Protein AF-A0A1W9JEZ3-F1 (afdb_monomer)

Radius of gyration: 11.89 Å; Cα contacts (8 Å, |Δi|>4): 50; chains: 1; bounding box: 34×20×33 Å

pLDDT: mean 90.51, std 11.89, range [43.5, 97.25]

Mean predicted aligned error: 4.09 Å

Secondary structure (DSSP, 8-state):
-----------S---B-TTT-BBTTT--BHHHHHHTTT--HHHHHHHHHHHHHHHHHH--

Solvent-accessible surface area (backbone atoms only — not comparable to full-atom values): 3787 Å² total; per-residue (Å²): 138,80,75,75,80,78,76,74,72,68,74,84,53,90,46,73,36,87,88,79,55,25,24,76,52,41,47,39,39,70,65,58,63,72,44,53,86,78,49,51,73,67,56,50,51,50,51,53,52,53,20,53,54,52,50,56,69,75,74,114

Sequence (60 aa):
MSDLDIQSPCIGVCSMDDLTGLCQGCYRTLEEIQQWWDLDSHQKKQVIHQVAEREAQLFD

Structure (mmCIF, N/CA/C/O backbone):
data_AF-A0A1W9JEZ3-F1
#
_entry.id   AF-A0A1W9JEZ3-F1
#
loop_
_atom_site.group_PDB
_atom_site.id
_atom_site.type_symbol
_atom_site.label_atom_id
_atom_site.label_alt_id
_atom_site.label_comp_id
_atom_site.label_asym_id
_atom_site.label_entity_id
_atom_site.label_seq_id
_atom_site.pdbx_PDB_ins_code
_atom_site.Cartn_x
_atom_site.Cartn_y
_atom_site.Cartn_z
_atom_site.occupancy
_atom_site.B_iso_or_equiv
_atom_site.auth_seq_id
_atom_site.auth_comp_id
_atom_site.auth_asym_id
_atom_site.auth_atom_id
_atom_site.pdbx_PDB_model_num
ATOM 1 N N . MET A 1 1 ? 22.536 -0.165 -16.799 1.00 43.50 1 MET A N 1
ATOM 2 C CA . MET A 1 1 ? 21.141 -0.056 -16.338 1.00 43.50 1 MET A CA 1
ATOM 3 C C . MET A 1 1 ? 21.207 -0.038 -14.829 1.00 43.50 1 MET A C 1
ATOM 5 O O . MET A 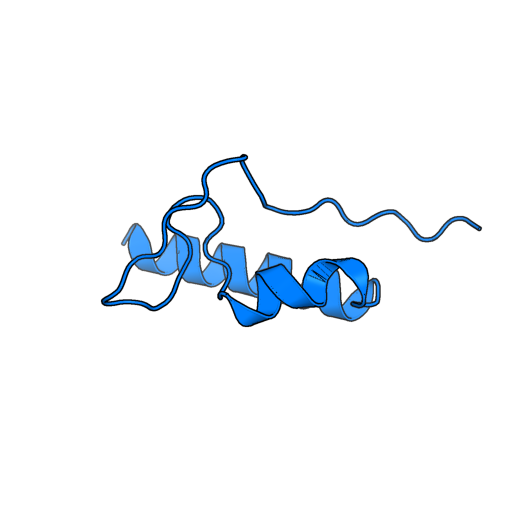1 1 ? 21.399 -1.086 -14.234 1.00 43.50 1 MET A O 1
ATOM 9 N N . SER A 1 2 ? 21.209 1.151 -14.239 1.00 49.78 2 SER A N 1
ATOM 10 C CA . SER A 1 2 ? 21.247 1.308 -12.784 1.00 49.78 2 SER A CA 1
ATOM 11 C C . SER A 1 2 ? 20.062 2.172 -12.394 1.00 49.78 2 SER A C 1
ATOM 13 O O . SER A 1 2 ? 20.222 3.263 -11.856 1.00 49.78 2 SER A O 1
ATOM 15 N N . ASP A 1 3 ? 18.869 1.695 -12.746 1.00 57.00 3 ASP A N 1
ATOM 16 C CA . ASP A 1 3 ? 17.685 2.069 -11.995 1.00 57.00 3 ASP A CA 1
ATOM 17 C C . ASP A 1 3 ? 17.918 1.535 -10.586 1.00 57.00 3 ASP A C 1
ATOM 19 O O . ASP A 1 3 ? 18.141 0.341 -10.388 1.00 57.00 3 ASP A O 1
ATOM 23 N N . LEU A 1 4 ? 18.008 2.447 -9.624 1.00 62.66 4 LEU A N 1
ATOM 24 C CA . LEU A 1 4 ? 18.040 2.110 -8.208 1.00 62.66 4 LEU A CA 1
ATOM 25 C C . LEU A 1 4 ? 16.809 1.248 -7.933 1.00 62.66 4 LEU A C 1
ATOM 27 O O . LEU A 1 4 ? 15.693 1.761 -7.955 1.00 62.66 4 LEU A O 1
ATOM 31 N N . ASP A 1 5 ? 17.014 -0.053 -7.747 1.00 78.00 5 ASP A N 1
ATOM 32 C CA . ASP A 1 5 ? 15.924 -1.007 -7.599 1.00 78.00 5 ASP A CA 1
ATOM 33 C C . ASP A 1 5 ? 15.191 -0.736 -6.280 1.00 78.00 5 ASP A C 1
ATOM 35 O O . ASP A 1 5 ? 15.644 -1.106 -5.191 1.00 78.00 5 ASP A O 1
ATOM 39 N N . ILE A 1 6 ? 14.087 0.010 -6.372 1.00 90.00 6 ILE A N 1
ATOM 40 C CA . ILE A 1 6 ? 13.247 0.349 -5.230 1.00 90.00 6 ILE A CA 1
ATOM 41 C C . ILE A 1 6 ? 12.637 -0.949 -4.706 1.00 90.00 6 ILE A C 1
ATOM 43 O O . ILE A 1 6 ? 11.853 -1.605 -5.394 1.00 90.00 6 ILE A O 1
ATOM 47 N N . GLN A 1 7 ? 13.014 -1.311 -3.481 1.00 92.06 7 GLN A N 1
ATOM 48 C CA . GLN A 1 7 ? 12.599 -2.561 -2.859 1.00 92.06 7 GLN A CA 1
ATOM 49 C C . GLN A 1 7 ? 11.097 -2.562 -2.576 1.00 92.06 7 GLN A C 1
ATOM 51 O O . GLN A 1 7 ? 10.520 -1.554 -2.169 1.00 92.06 7 GLN A O 1
ATOM 56 N N . SER A 1 8 ? 10.464 -3.715 -2.795 1.00 92.44 8 SER A N 1
ATOM 57 C CA . SER A 1 8 ? 9.054 -3.899 -2.462 1.00 92.44 8 SER A CA 1
ATOM 58 C C . SER A 1 8 ? 8.854 -3.841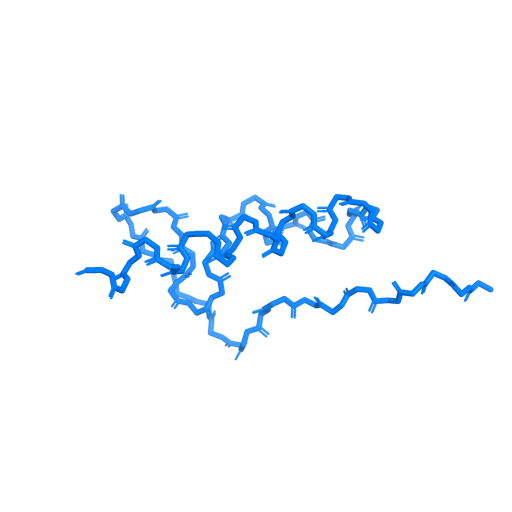 -0.944 1.00 92.44 8 SER A C 1
ATOM 60 O O . SER A 1 8 ? 9.620 -4.483 -0.228 1.00 92.44 8 SER A O 1
ATOM 62 N N . PRO A 1 9 ? 7.795 -3.180 -0.436 1.00 93.88 9 PRO A N 1
ATOM 63 C CA . PRO A 1 9 ? 7.446 -3.214 0.988 1.00 93.88 9 PRO A CA 1
ATOM 64 C C . PRO A 1 9 ? 6.813 -4.554 1.419 1.00 93.88 9 PRO A C 1
ATOM 66 O O . PRO A 1 9 ? 6.301 -4.683 2.526 1.00 93.88 9 PRO A O 1
ATOM 69 N N . CYS A 1 10 ? 6.772 -5.560 0.539 1.00 95.38 10 CYS A N 1
ATOM 70 C CA . CYS A 1 10 ? 6.178 -6.858 0.831 1.00 95.38 10 CYS A CA 1
ATOM 71 C C . CYS A 1 10 ? 7.000 -7.645 1.861 1.00 95.38 10 CYS A C 1
ATOM 73 O O . CYS A 1 10 ? 8.160 -7.960 1.613 1.00 95.38 10 CYS A O 1
ATOM 75 N N . ILE A 1 11 ? 6.365 -8.066 2.957 1.00 94.44 11 ILE A N 1
ATOM 76 C CA . ILE A 1 11 ? 6.986 -8.912 3.993 1.00 94.44 11 ILE A CA 1
ATOM 77 C C . ILE A 1 11 ? 6.709 -10.416 3.809 1.00 94.44 11 ILE A C 1
ATOM 79 O O . ILE A 1 11 ? 6.936 -11.210 4.716 1.00 94.44 11 ILE A O 1
ATOM 83 N N . GLY A 1 12 ? 6.163 -10.824 2.658 1.00 93.56 12 GLY A N 1
ATOM 84 C CA . GLY A 1 12 ? 5.805 -12.223 2.383 1.00 93.56 12 GLY A CA 1
ATOM 85 C C . GLY A 1 12 ? 4.482 -12.687 3.006 1.00 93.56 12 GLY A C 1
ATOM 86 O O . GLY A 1 12 ? 4.138 -13.861 2.898 1.00 93.56 12 GLY A O 1
ATOM 87 N N . VAL A 1 13 ? 3.718 -11.776 3.612 1.00 90.56 13 VAL A N 1
ATOM 88 C CA . VAL A 1 13 ? 2.352 -12.030 4.085 1.00 90.56 13 VAL A CA 1
ATOM 89 C C . VAL A 1 13 ? 1.369 -11.506 3.043 1.00 90.56 13 VAL A C 1
ATOM 91 O O . VAL A 1 13 ? 1.366 -10.317 2.730 1.0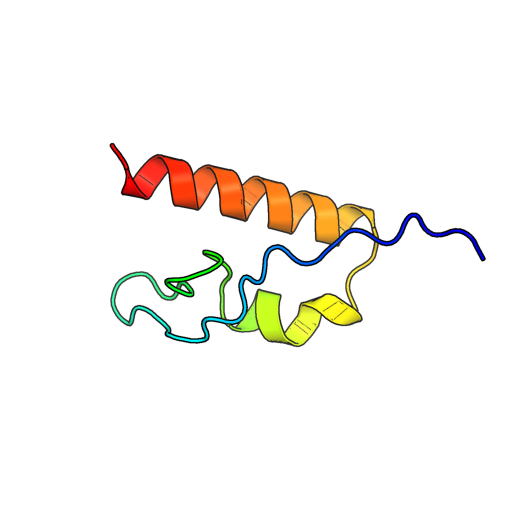0 90.56 13 VAL A O 1
ATOM 94 N N . CYS A 1 14 ? 0.532 -12.393 2.504 1.00 89.94 14 CYS A N 1
ATOM 95 C CA . CYS A 1 14 ? -0.529 -12.042 1.564 1.00 89.94 14 CYS A CA 1
ATOM 96 C C . CYS A 1 14 ? -1.884 -12.380 2.193 1.00 89.94 14 CYS A C 1
ATOM 98 O O . CYS A 1 14 ? -2.427 -13.462 1.994 1.00 89.94 14 CYS A O 1
ATOM 100 N N . SER A 1 15 ? -2.382 -11.452 3.007 1.00 95.19 15 SER A N 1
ATOM 101 C CA . SER A 1 15 ? -3.708 -11.506 3.619 1.00 95.19 15 SER A CA 1
ATOM 102 C C . SER A 1 15 ? -4.350 -10.143 3.425 1.00 95.19 15 SER A C 1
ATOM 104 O O . SER A 1 15 ? -3.762 -9.137 3.823 1.00 95.19 15 SER A O 1
ATOM 106 N N . MET A 1 16 ? -5.493 -10.098 2.749 1.00 96.12 16 MET A N 1
ATOM 107 C CA . MET A 1 16 ? -6.228 -8.857 2.516 1.00 96.12 16 MET A CA 1
ATOM 108 C C . MET A 1 16 ? -7.226 -8.652 3.647 1.00 96.12 16 MET A C 1
ATOM 110 O O . MET A 1 16 ? -7.906 -9.588 4.061 1.00 96.12 16 MET A O 1
ATOM 114 N N . ASP A 1 17 ? -7.303 -7.429 4.141 1.00 94.44 17 ASP A N 1
ATOM 115 C CA . ASP A 1 17 ? -8.346 -7.005 5.055 1.00 94.44 17 ASP A CA 1
ATOM 116 C C . ASP A 1 17 ? -9.562 -6.541 4.242 1.00 94.44 17 ASP A C 1
ATOM 118 O O . ASP A 1 17 ? -9.477 -5.579 3.477 1.00 94.44 17 ASP A O 1
ATOM 122 N N . ASP A 1 18 ? -10.692 -7.237 4.385 1.00 94.19 18 ASP A N 1
ATOM 123 C CA . ASP A 1 18 ? -11.907 -6.965 3.604 1.00 94.19 18 ASP A CA 1
ATOM 124 C C . ASP A 1 18 ? -12.574 -5.624 3.956 1.00 94.19 18 ASP A C 1
ATOM 126 O O . ASP A 1 18 ? -13.344 -5.091 3.157 1.00 94.19 18 ASP A O 1
ATOM 130 N N . LEU A 1 19 ? -12.301 -5.067 5.143 1.00 92.56 19 LEU A N 1
ATOM 131 C CA . LEU A 1 19 ? -12.894 -3.804 5.590 1.00 92.56 19 LEU A CA 1
ATOM 132 C C . LEU A 1 19 ? -12.152 -2.603 5.001 1.00 92.56 19 LEU A C 1
ATOM 134 O O . LEU A 1 19 ? -12.775 -1.629 4.581 1.00 92.56 19 LEU A O 1
ATOM 138 N N . THR A 1 20 ? -10.823 -2.671 4.980 1.00 92.81 20 THR A N 1
ATOM 139 C CA . THR A 1 20 ? -9.946 -1.586 4.516 1.00 92.81 20 THR A CA 1
ATOM 140 C C . THR A 1 20 ? -9.536 -1.737 3.051 1.00 92.81 20 THR A C 1
ATOM 142 O O . THR A 1 20 ? -9.149 -0.755 2.418 1.00 92.81 20 THR A O 1
ATOM 145 N N . GLY A 1 21 ? -9.603 -2.950 2.495 1.00 94.69 21 GLY A N 1
ATOM 146 C CA . GLY A 1 21 ? -9.106 -3.264 1.154 1.00 94.69 21 GLY A CA 1
ATOM 147 C C . GLY A 1 21 ? -7.575 -3.287 1.048 1.00 94.69 21 GLY A C 1
ATOM 148 O O . GLY A 1 21 ? -7.034 -3.238 -0.062 1.00 94.69 21 GLY A O 1
ATOM 149 N N . LEU A 1 22 ? -6.866 -3.344 2.179 1.00 96.19 22 LEU A N 1
ATOM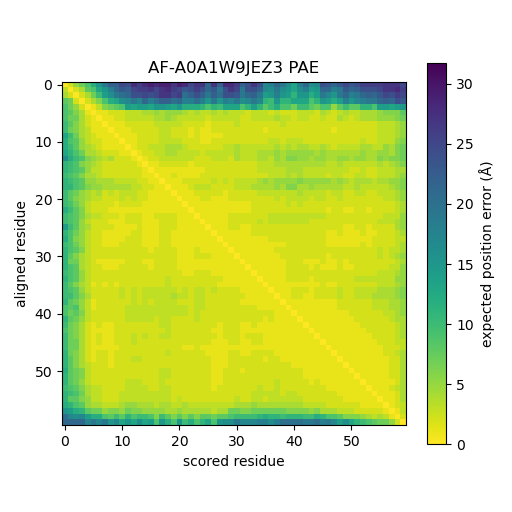 150 C CA . LEU A 1 22 ? -5.405 -3.309 2.249 1.00 96.19 22 LEU A CA 1
ATOM 151 C C . LEU A 1 22 ? -4.825 -4.674 2.622 1.00 96.19 22 LEU A C 1
ATOM 153 O O . LEU A 1 22 ? -5.429 -5.460 3.347 1.00 96.19 22 LEU A O 1
ATOM 157 N N . CYS A 1 23 ? -3.612 -4.957 2.156 1.00 96.94 23 CYS A N 1
ATOM 158 C CA . CYS A 1 23 ? -2.852 -6.106 2.628 1.00 96.94 23 CYS A CA 1
ATOM 159 C C . CYS A 1 23 ? -2.410 -5.882 4.079 1.00 96.94 23 CYS A C 1
ATOM 161 O O . CYS A 1 23 ? -1.701 -4.923 4.366 1.00 96.94 23 CYS A O 1
ATOM 163 N N . GLN A 1 24 ? -2.734 -6.809 4.974 1.00 94.62 24 GLN A N 1
ATOM 164 C CA . GLN A 1 24 ? -2.406 -6.738 6.403 1.00 94.62 24 GLN A CA 1
ATOM 165 C C . GLN A 1 24 ? -0.898 -6.768 6.692 1.00 94.62 24 GLN A C 1
ATOM 167 O O . GLN A 1 24 ? -0.477 -6.423 7.789 1.00 94.62 24 GLN A O 1
ATOM 172 N N . GLY A 1 25 ? -0.078 -7.213 5.733 1.00 94.69 25 GLY A N 1
ATOM 173 C CA . GLY A 1 25 ? 1.375 -7.279 5.895 1.00 94.69 25 G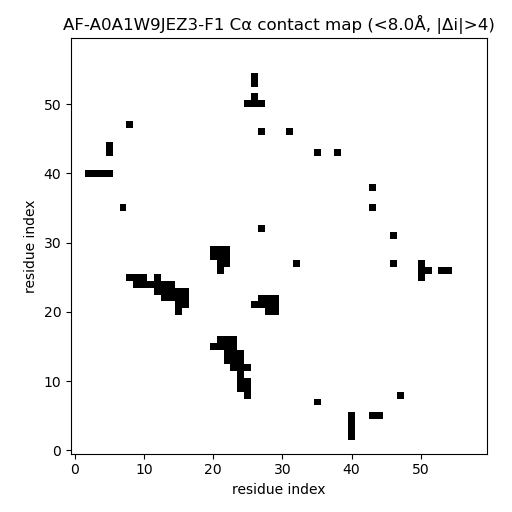LY A CA 1
ATOM 174 C C . GLY A 1 25 ? 2.140 -6.085 5.327 1.00 94.69 25 GLY A C 1
ATOM 175 O O . GLY A 1 25 ? 3.170 -5.712 5.869 1.00 94.69 25 GLY A O 1
ATOM 176 N N . CYS A 1 26 ? 1.685 -5.517 4.208 1.00 96.25 26 CYS A N 1
ATOM 177 C CA . CYS A 1 26 ? 2.420 -4.453 3.507 1.00 96.25 26 CYS A CA 1
ATOM 178 C C . CYS A 1 26 ? 1.585 -3.211 3.194 1.00 96.25 26 CYS A C 1
ATOM 180 O O . CYS A 1 26 ? 2.066 -2.338 2.481 1.00 96.25 26 CYS A O 1
ATOM 182 N N . TYR A 1 27 ? 0.330 -3.167 3.647 1.00 96.50 27 TYR A N 1
ATOM 183 C CA . TYR A 1 27 ? -0.618 -2.049 3.532 1.00 96.50 27 TYR A CA 1
ATOM 184 C C . TYR A 1 27 ? -0.838 -1.505 2.111 1.00 96.50 27 TYR A C 1
ATOM 186 O O . TYR A 1 27 ? -1.348 -0.400 1.908 1.00 96.50 27 TYR A O 1
ATOM 194 N N . ARG A 1 28 ? -0.476 -2.302 1.104 1.00 97.25 28 ARG A N 1
ATOM 195 C CA . ARG A 1 28 ? -0.775 -2.040 -0.302 1.00 97.25 28 ARG A CA 1
ATOM 196 C C . ARG A 1 28 ? -2.173 -2.515 -0.657 1.00 97.25 28 ARG A C 1
ATOM 198 O O . ARG A 1 28 ? -2.654 -3.503 -0.099 1.00 97.25 28 ARG A O 1
ATOM 205 N N . THR A 1 29 ? -2.786 -1.857 -1.630 1.00 96.88 29 THR A N 1
ATOM 206 C CA . THR A 1 29 ? -4.000 -2.355 -2.283 1.00 96.88 29 THR A CA 1
ATOM 207 C C . THR A 1 29 ? -3.669 -3.539 -3.194 1.00 96.88 29 THR A C 1
ATOM 209 O O . THR A 1 29 ? -2.516 -3.763 -3.576 1.00 96.88 29 THR A O 1
ATOM 212 N N . LEU A 1 30 ? -4.692 -4.299 -3.591 1.00 95.88 30 LEU A N 1
ATOM 213 C CA . LEU A 1 30 ? -4.511 -5.396 -4.543 1.00 95.88 30 LEU A CA 1
ATOM 214 C C . LEU A 1 30 ? -3.982 -4.904 -5.906 1.00 95.88 30 LEU A C 1
ATOM 216 O O . LEU A 1 30 ? -3.179 -5.590 -6.534 1.00 95.88 30 LEU A O 1
ATOM 220 N N . GLU A 1 31 ? -4.390 -3.712 -6.344 1.00 96.38 31 GLU A N 1
ATOM 221 C CA . GLU A 1 31 ? -3.937 -3.110 -7.603 1.00 96.38 31 GLU A CA 1
ATOM 222 C C . GLU A 1 31 ? -2.450 -2.733 -7.551 1.00 96.38 31 GLU A C 1
ATOM 224 O O . GLU A 1 31 ? -1.686 -3.101 -8.443 1.00 96.38 31 GLU A O 1
ATOM 229 N N . GLU A 1 32 ? -2.007 -2.106 -6.459 1.00 96.75 32 GLU A N 1
ATOM 230 C CA . GLU A 1 32 ? -0.592 -1.781 -6.230 1.00 96.75 32 GLU A CA 1
ATOM 231 C C . GLU A 1 32 ? 0.288 -3.037 -6.161 1.00 96.75 32 GLU A C 1
ATOM 233 O O . GLU A 1 32 ? 1.454 -3.010 -6.562 1.00 96.75 32 GLU A O 1
ATOM 238 N N . ILE A 1 33 ? -0.250 -4.148 -5.645 1.00 96.19 33 ILE A N 1
ATOM 239 C CA . ILE A 1 33 ? 0.442 -5.442 -5.627 1.00 96.19 33 ILE A CA 1
ATOM 240 C C . ILE A 1 33 ? 0.616 -5.975 -7.053 1.00 96.19 33 ILE A C 1
ATOM 242 O O . ILE A 1 33 ? 1.719 -6.405 -7.395 1.00 96.19 33 ILE A O 1
ATOM 246 N N . GLN A 1 34 ? -0.440 -5.943 -7.871 1.00 95.81 34 GLN A N 1
ATOM 247 C CA . GLN A 1 34 ? -0.415 -6.457 -9.244 1.00 95.81 34 GLN A CA 1
ATOM 248 C C . GLN A 1 34 ? 0.502 -5.636 -10.155 1.00 95.81 34 GLN A C 1
ATOM 250 O O . GLN A 1 34 ? 1.276 -6.213 -10.913 1.00 95.81 34 GLN A O 1
ATOM 255 N N . GLN A 1 35 ? 0.450 -4.307 -10.050 1.00 95.88 35 GLN A N 1
ATOM 256 C CA . GLN A 1 35 ? 1.170 -3.399 -10.947 1.00 95.88 35 GLN A CA 1
ATOM 257 C C . GLN A 1 35 ? 2.620 -3.130 -10.521 1.00 95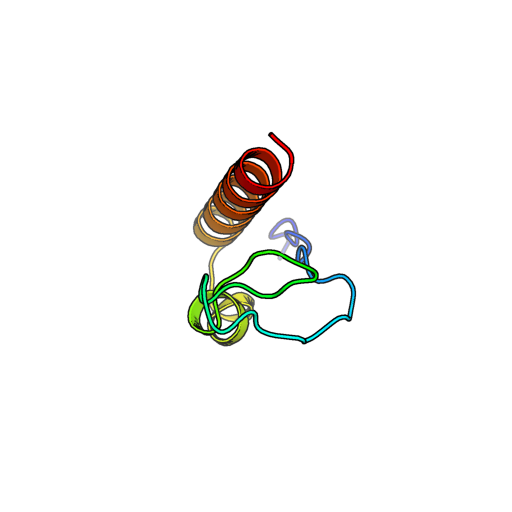.88 35 GLN A C 1
ATOM 259 O O . GLN A 1 35 ? 3.362 -2.509 -11.274 1.00 95.88 35 GLN A O 1
ATOM 264 N N . TRP A 1 36 ? 3.056 -3.581 -9.336 1.00 94.94 36 TRP A N 1
ATOM 265 C CA . TRP A 1 36 ? 4.352 -3.206 -8.742 1.00 94.94 36 TRP A CA 1
ATOM 266 C C . TRP A 1 36 ? 5.553 -3.324 -9.692 1.00 94.94 36 TRP A C 1
ATOM 268 O O . TRP A 1 36 ? 6.455 -2.484 -9.665 1.00 94.94 36 TRP A O 1
ATOM 278 N N . TRP A 1 37 ? 5.582 -4.377 -10.507 1.00 92.69 37 TRP A N 1
ATOM 279 C CA . TRP A 1 37 ? 6.689 -4.656 -11.423 1.00 92.69 37 TRP A CA 1
ATOM 280 C C . TRP A 1 37 ? 6.694 -3.757 -12.660 1.00 92.69 37 TRP A C 1
ATOM 282 O O . TRP A 1 37 ? 7.759 -3.545 -13.233 1.00 92.69 37 TRP A O 1
ATOM 292 N N . ASP A 1 38 ? 5.540 -3.191 -13.011 1.00 94.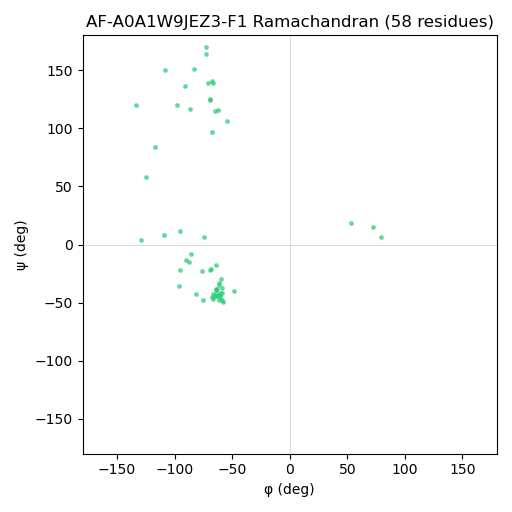62 38 ASP A N 1
ATOM 293 C CA . ASP A 1 38 ? 5.359 -2.287 -14.147 1.00 94.62 38 ASP A CA 1
ATOM 294 C C . ASP A 1 38 ? 5.564 -0.812 -13.761 1.00 94.62 38 ASP A C 1
ATOM 296 O O . ASP A 1 38 ? 5.704 0.045 -14.632 1.00 94.62 38 ASP A O 1
ATOM 300 N N . LEU A 1 39 ? 5.597 -0.506 -12.458 1.00 94.19 39 LEU A N 1
ATOM 301 C CA . LEU A 1 39 ? 5.804 0.849 -11.954 1.00 94.19 39 LEU A CA 1
ATOM 302 C C . LEU A 1 39 ? 7.242 1.333 -12.164 1.00 94.19 39 LEU A C 1
ATOM 304 O O . LEU A 1 39 ? 8.217 0.630 -11.870 1.00 94.19 39 LEU A O 1
ATOM 308 N N . ASP A 1 40 ? 7.371 2.596 -12.559 1.00 94.12 40 ASP A N 1
ATOM 309 C CA . ASP A 1 40 ? 8.650 3.292 -12.570 1.00 94.12 40 ASP A CA 1
ATOM 310 C C . ASP A 1 40 ? 9.131 3.654 -11.148 1.00 94.12 40 ASP A C 1
ATOM 312 O O . ASP A 1 40 ? 8.418 3.550 -10.144 1.00 94.12 40 ASP A O 1
ATOM 316 N N . SER A 1 41 ? 10.381 4.106 -11.041 1.00 93.69 41 SER A N 1
ATOM 317 C CA . SER A 1 41 ? 11.001 4.466 -9.760 1.00 93.69 41 SER A CA 1
ATOM 318 C C . SER A 1 41 ? 10.275 5.586 -9.001 1.00 93.69 41 SER A C 1
ATOM 320 O O . SER A 1 41 ? 10.354 5.636 -7.772 1.00 93.69 41 SER A O 1
ATOM 322 N N . HIS A 1 42 ? 9.605 6.509 -9.695 1.00 94.31 42 HIS A N 1
ATOM 323 C CA . HIS A 1 42 ? 8.838 7.582 -9.063 1.00 94.31 42 HIS A CA 1
ATOM 324 C C . HIS A 1 42 ? 7.529 7.033 -8.489 1.00 94.31 42 HIS A C 1
ATOM 326 O O . HIS A 1 42 ? 7.233 7.252 -7.313 1.00 94.31 42 HIS A O 1
ATOM 332 N N . GLN A 1 43 ? 6.798 6.2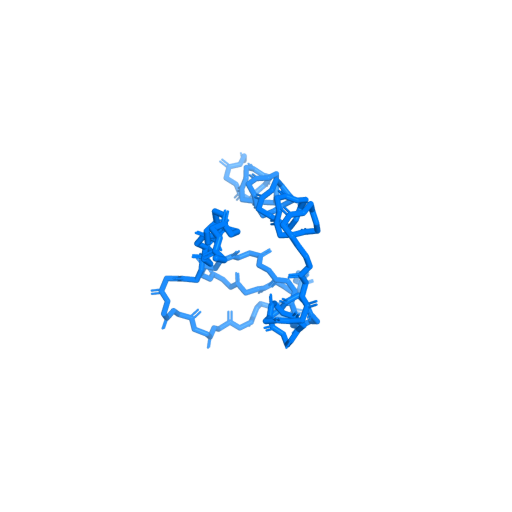44 -9.274 1.00 95.50 43 GLN A N 1
ATOM 333 C CA . GLN A 1 43 ? 5.567 5.582 -8.849 1.00 95.50 43 GLN A CA 1
ATOM 334 C C . GLN A 1 43 ? 5.811 4.628 -7.670 1.00 95.50 43 GLN A C 1
ATOM 336 O O . GLN A 1 43 ? 5.082 4.670 -6.679 1.00 95.50 43 GLN A O 1
ATOM 341 N N . LYS A 1 44 ? 6.890 3.831 -7.704 1.00 96.06 44 LYS A N 1
ATOM 342 C CA . LYS A 1 44 ? 7.265 2.948 -6.583 1.00 96.06 44 LYS A CA 1
ATOM 343 C C . LYS A 1 44 ? 7.498 3.721 -5.282 1.00 96.06 44 LYS A C 1
ATOM 345 O O . LYS A 1 44 ? 7.045 3.290 -4.224 1.00 96.06 44 LYS A O 1
ATOM 350 N N . LYS A 1 45 ? 8.160 4.883 -5.346 1.00 95.75 45 LYS A N 1
ATOM 351 C CA . LYS A 1 45 ? 8.356 5.757 -4.173 1.00 95.75 45 LYS A CA 1
ATOM 352 C C . LYS A 1 45 ? 7.036 6.304 -3.638 1.00 95.75 45 LYS A C 1
ATOM 354 O O . LYS A 1 45 ? 6.868 6.365 -2.424 1.00 95.75 45 LYS A O 1
ATOM 359 N N . GLN A 1 46 ? 6.108 6.674 -4.521 1.00 96.56 46 GLN A N 1
ATOM 360 C CA . GLN A 1 46 ? 4.780 7.136 -4.113 1.00 96.56 46 GLN A CA 1
ATOM 361 C C . GLN A 1 46 ? 4.005 6.038 -3.382 1.00 96.56 46 GLN A C 1
ATOM 363 O O . GLN A 1 46 ? 3.451 6.305 -2.321 1.00 96.56 46 GLN A O 1
ATOM 368 N N . VAL A 1 47 ? 4.022 4.803 -3.892 1.00 96.69 47 VAL A N 1
ATOM 369 C CA . VAL A 1 47 ? 3.383 3.662 -3.216 1.00 96.69 47 VAL A CA 1
ATOM 370 C C . VAL A 1 47 ? 3.998 3.430 -1.835 1.00 96.69 47 VAL A C 1
ATOM 372 O O . VAL A 1 47 ? 3.261 3.273 -0.869 1.00 96.69 47 VAL A O 1
ATOM 375 N N . ILE A 1 48 ? 5.329 3.463 -1.706 1.00 96.25 48 ILE A N 1
ATOM 376 C CA . ILE A 1 48 ? 5.997 3.304 -0.401 1.00 96.25 48 ILE A CA 1
ATOM 377 C C . ILE A 1 48 ? 5.577 4.400 0.587 1.00 96.25 48 ILE A C 1
ATOM 379 O O . ILE A 1 48 ? 5.323 4.100 1.750 1.00 96.25 48 ILE A O 1
ATOM 383 N N . HIS A 1 49 ? 5.475 5.652 0.135 1.00 96.88 49 HIS A N 1
ATOM 384 C CA . HIS A 1 49 ? 5.006 6.750 0.981 1.00 96.88 49 HIS A CA 1
ATOM 385 C C . HIS A 1 49 ? 3.574 6.514 1.471 1.00 96.88 49 HIS A C 1
ATOM 387 O O . HIS A 1 49 ? 3.310 6.600 2.666 1.00 96.88 49 HIS A O 1
ATOM 393 N N . GLN A 1 50 ? 2.669 6.146 0.561 1.00 96.81 50 GLN A N 1
ATOM 394 C CA . GLN A 1 50 ? 1.271 5.874 0.899 1.00 96.81 50 GLN A CA 1
ATOM 395 C C . GLN A 1 50 ? 1.126 4.680 1.846 1.00 96.81 50 GLN A C 1
ATOM 397 O O . GLN A 1 50 ? 0.298 4.713 2.750 1.00 96.81 50 GLN A O 1
ATOM 402 N N . VAL A 1 51 ? 1.937 3.634 1.669 1.00 96.00 51 VAL A N 1
ATOM 403 C CA . VAL A 1 51 ? 1.998 2.490 2.589 1.00 96.00 51 VAL A CA 1
ATOM 404 C C . VAL A 1 51 ? 2.366 2.946 3.999 1.00 96.00 51 VAL A C 1
ATOM 406 O O . VAL A 1 51 ? 1.670 2.576 4.938 1.00 96.00 51 VAL A O 1
ATOM 409 N N . ALA A 1 52 ? 3.399 3.781 4.145 1.00 95.06 52 ALA A N 1
ATOM 410 C CA . ALA A 1 52 ? 3.817 4.297 5.448 1.00 95.06 52 ALA A CA 1
ATOM 411 C C . ALA A 1 52 ? 2.743 5.191 6.099 1.00 95.06 52 ALA A C 1
ATOM 413 O O . ALA A 1 52 ? 2.525 5.118 7.305 1.00 95.06 52 ALA A O 1
ATOM 414 N N . GLU A 1 53 ? 2.036 6.006 5.309 1.00 95.62 53 GLU A N 1
ATOM 415 C CA . GLU A 1 53 ? 0.917 6.821 5.803 1.00 95.62 53 GLU A CA 1
ATOM 416 C C . GLU A 1 53 ? -0.258 5.958 6.283 1.00 95.62 53 GLU A C 1
ATOM 418 O O . GLU A 1 53 ? -0.811 6.218 7.351 1.00 95.62 53 GLU A O 1
ATOM 423 N N . ARG A 1 54 ? -0.630 4.923 5.517 1.00 95.12 54 ARG A N 1
ATOM 424 C CA . ARG A 1 54 ? -1.699 3.979 5.890 1.00 95.12 54 ARG A CA 1
ATOM 425 C C . ARG A 1 54 ? -1.330 3.189 7.139 1.00 95.12 54 ARG A C 1
ATOM 427 O O . ARG A 1 54 ? -2.172 3.013 8.010 1.00 95.12 54 ARG A O 1
ATOM 434 N N . GLU A 1 55 ? -0.081 2.738 7.228 1.00 92.50 55 GLU A N 1
ATOM 435 C CA . GLU A 1 55 ? 0.442 2.052 8.408 1.00 92.50 55 GLU A CA 1
ATOM 436 C C . GLU A 1 55 ? 0.320 2.942 9.650 1.00 92.50 55 GLU A C 1
ATOM 438 O O . GLU A 1 55 ? -0.256 2.522 10.649 1.00 92.50 55 GLU A O 1
ATOM 443 N N . ALA A 1 56 ? 0.771 4.198 9.570 1.00 92.81 56 ALA A N 1
ATOM 444 C CA . ALA A 1 56 ? 0.681 5.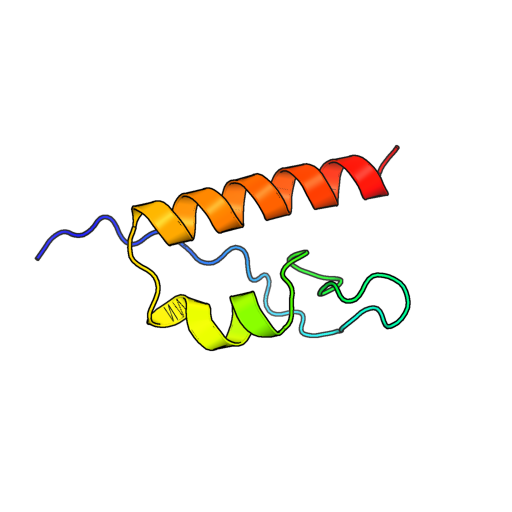143 10.681 1.00 92.81 56 ALA A CA 1
ATOM 445 C C . ALA A 1 56 ? -0.767 5.384 11.150 1.00 92.81 56 ALA A C 1
ATOM 447 O O . ALA A 1 56 ? -1.005 5.477 12.348 1.00 92.81 56 ALA A O 1
ATOM 448 N N . GLN A 1 57 ? -1.736 5.435 10.229 1.00 90.06 57 GLN A N 1
ATOM 449 C CA . GLN A 1 57 ? -3.158 5.631 10.556 1.00 90.06 57 GLN A CA 1
ATOM 450 C C . GLN A 1 57 ? -3.810 4.438 11.271 1.00 90.06 57 GLN A C 1
ATOM 452 O O . GLN A 1 57 ? -4.850 4.609 11.900 1.00 90.06 57 GLN A O 1
ATOM 457 N N . LEU A 1 58 ? -3.245 3.233 11.150 1.00 84.00 58 LEU A N 1
ATOM 458 C CA . LEU A 1 58 ? -3.778 2.023 11.785 1.00 84.00 58 LEU A CA 1
ATOM 459 C C . LEU A 1 58 ? -3.255 1.811 13.213 1.00 84.00 58 LEU A C 1
ATOM 461 O O . LEU A 1 58 ? -3.808 0.981 13.934 1.00 84.00 58 LEU A O 1
ATOM 465 N N . PHE A 1 59 ? -2.193 2.518 13.604 1.00 74.69 59 PHE A N 1
ATOM 466 C CA . PHE A 1 59 ? -1.546 2.382 14.912 1.00 74.69 59 PHE A CA 1
ATOM 467 C C . PHE A 1 59 ? -1.760 3.584 15.853 1.00 74.69 59 PHE A C 1
ATOM 469 O O . PHE A 1 59 ? -1.143 3.615 16.920 1.00 74.69 59 PHE A O 1
ATOM 476 N N . ASP A 1 60 ? -2.627 4.530 15.480 1.00 56.47 60 ASP A N 1
ATOM 477 C CA . ASP A 1 60 ? -3.208 5.549 16.376 1.00 56.47 60 ASP A CA 1
ATOM 478 C C . ASP A 1 60 ? -4.372 4.969 17.206 1.00 56.47 60 ASP A C 1
ATOM 480 O O . ASP A 1 60 ? -4.476 5.312 18.410 1.00 56.47 60 ASP A O 1
#

Foldseek 3Di:
DCQPPLDQQAPPQADADPVQQAGPRQRAHPVCVVCVVVDGPVVSVVRNVVSVVSVVVVVD